Protein AF-0000000079775708 (afdb_homodimer)

InterPro domains:
  IPR001372 Dynein light chain, type 1/2 [PF01221] (5-88)
  IPR001372 Dynein light chain, type 1/2 [PTHR11886] (4-88)
  IPR001372 Dynein light chain, type 1/2 [SM01375] (1-88)
  IPR037177 Dynein light chain superfamily [G3DSA:3.30.740.10] (1-89)
  IPR037177 Dynein light chain superfamily [SSF54648] (2-88)

Radius of gyration: 15.77 Å; Cα contacts (8 Å, |Δi|>4): 366; chains: 2; bounding box: 30×45×28 Å

Foldseek 3Di:
DCQFDKFWDDKPADPVVVVVLSVLLSCLVVPDDDQVSSQVSSQVVCCVVPNDDKGKDKDQDDDDDDDPPFDTWIWMDGNNMTMIMGHPD/DCQFDKFWDDWLDDPVVVVVLSVLLSVLVVPPDDQVSSQVSSQVVCCVVPNDDKGKDKDQDDDDDDDPPFNTWIWMDGNNMTMIMGHPD

Solvent-accessible surface area (backbone atoms only — not comparable to full-atom values): 9146 Å² total; per-residue (Å²): 125,81,62,66,53,72,47,76,76,49,66,70,48,54,68,69,58,44,50,50,50,52,50,40,48,54,50,22,62,75,73,36,91,44,50,49,53,24,14,40,50,39,23,50,52,44,24,69,74,70,47,70,35,28,33,15,35,24,28,72,36,69,26,64,26,68,52,84,79,62,66,42,32,40,32,35,32,41,69,78,29,39,37,39,38,33,43,36,95,130,75,63,65,51,73,45,77,75,48,68,64,49,54,69,70,57,45,51,50,52,52,50,40,49,54,49,22,62,74,73,35,90,44,50,50,53,23,15,40,51,40,23,5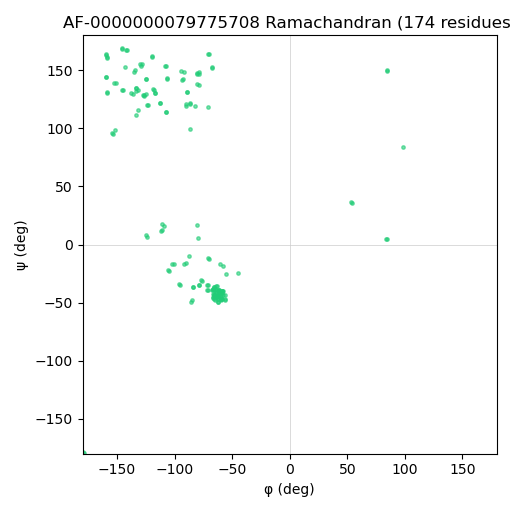0,53,43,24,68,75,70,44,71,36,27,34,16,37,25,27,72,35,69,27,65,27,66,53,83,81,61,71,38,33,40,31,34,33,39,66,77,29,40,38,40,40,33,51,35,96

Organism: Hymenolepis diminuta (NCBI:txid6216)

Nearest PDB structures (foldseek):
  2xqq-assembly2_B  TM=9.452E-01  e=7.950E-10  Homo sapiens
  4d07-assembly1_A-2  TM=9.361E-01  e=2.579E-09  Homo sapiens
  8glv-assembly1_AQ  TM=9.383E-01  e=2.579E-09  Chlamydomonas reinhardtii
  7y8w-assembly4_R  TM=9.481E-01  e=3.817E-09  Caenorhabditis elegans
  3rjs-assembly1_A-2  TM=9.421E-01  e=1.238E-08  Toxoplasma gondii

Structure (mmCIF, N/CA/C/O backbone):
data_AF-0000000079775708-model_v1
#
loop_
_entity.id
_entity.type
_entity.pdbx_description
1 polymer 'Dynein light chain'
#
loop_
_atom_site.group_PDB
_atom_site.id
_atom_site.type_symbol
_atom_site.label_atom_id
_atom_site.label_alt_id
_atom_site.label_comp_id
_atom_site.label_asym_id
_atom_site.label_entity_id
_atom_site.label_seq_id
_atom_site.pdbx_PDB_ins_code
_atom_site.Cartn_x
_atom_site.Cartn_y
_atom_site.Cartn_z
_atom_site.occupancy
_atom_site.B_iso_or_equiv
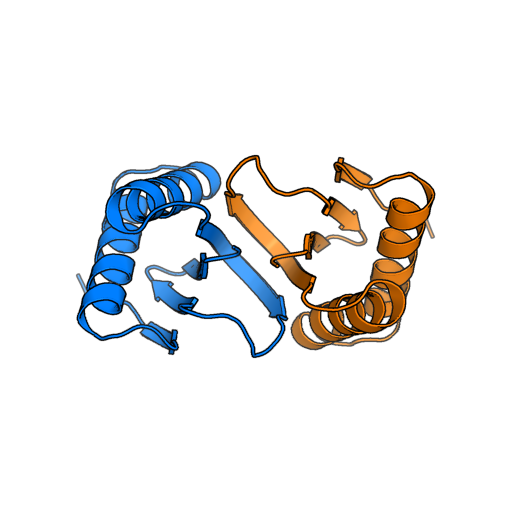_atom_site.auth_seq_id
_atom_site.auth_comp_id
_atom_site.auth_asym_id
_atom_site.auth_atom_id
_atom_site.pdbx_PDB_model_num
ATOM 1 N N . MET A 1 1 ? -15.5 -24.219 -4.984 1 42.34 1 MET A N 1
ATOM 2 C CA . MET A 1 1 ? -15.984 -23.094 -4.207 1 42.34 1 MET A CA 1
ATOM 3 C C . MET A 1 1 ? -15.492 -21.766 -4.801 1 42.34 1 MET A C 1
ATOM 5 O O . MET A 1 1 ? -14.32 -21.422 -4.656 1 42.34 1 MET A O 1
ATOM 9 N N . SER A 1 2 ? -16.109 -21.141 -5.918 1 56.34 2 SER A N 1
ATOM 10 C CA . SER A 1 2 ? -15.914 -20.078 -6.906 1 56.34 2 SER A CA 1
ATOM 11 C C . SER A 1 2 ? -15.406 -18.797 -6.262 1 56.34 2 SER A C 1
ATOM 13 O O . SER A 1 2 ? -14.617 -18.062 -6.859 1 56.34 2 SER A O 1
ATOM 15 N N . ALA A 1 3 ? -15.703 -18.594 -4.875 1 65.06 3 ALA A N 1
ATOM 16 C CA . ALA A 1 3 ? -15.523 -17.391 -4.055 1 65.06 3 ALA A CA 1
ATOM 17 C C . ALA A 1 3 ? -14.047 -17.125 -3.797 1 65.06 3 ALA A C 1
ATOM 19 O O . ALA A 1 3 ? -13.656 -15.977 -3.541 1 65.06 3 ALA A O 1
ATOM 20 N N . MET A 1 4 ? -13.148 -18.094 -4.113 1 83.12 4 MET A N 1
ATOM 21 C CA . MET A 1 4 ? -11.734 -17.953 -3.803 1 83.12 4 MET A CA 1
ATOM 22 C C . MET A 1 4 ? -10.914 -17.781 -5.078 1 83.12 4 MET A C 1
ATOM 24 O O . MET A 1 4 ? -9.68 -17.812 -5.039 1 83.12 4 MET A O 1
ATOM 28 N N . LYS A 1 5 ? -11.57 -17.438 -6.16 1 93.56 5 LYS A N 1
ATOM 29 C CA . LYS A 1 5 ? -10.797 -17.234 -7.383 1 93.56 5 LYS A CA 1
ATOM 30 C C . LYS A 1 5 ? -10.141 -15.852 -7.387 1 93.56 5 LYS A C 1
ATOM 32 O O . LYS A 1 5 ? -10.789 -14.852 -7.098 1 93.56 5 LYS A O 1
ATOM 37 N N . ALA A 1 6 ? -8.945 -15.898 -7.816 1 97.19 6 ALA A N 1
ATOM 38 C CA . ALA A 1 6 ? -8.203 -14.641 -7.879 1 97.19 6 ALA A CA 1
ATOM 39 C C . ALA A 1 6 ? -8.406 -13.953 -9.227 1 97.19 6 ALA A C 1
ATOM 41 O O . ALA A 1 6 ? -8.398 -14.602 -10.273 1 97.19 6 ALA A O 1
ATOM 42 N N . LYS A 1 7 ? -8.719 -12.695 -9.195 1 97.75 7 LYS A N 1
ATOM 43 C CA . LYS A 1 7 ? -8.719 -11.836 -10.383 1 97.75 7 LYS A CA 1
ATOM 44 C C . LYS A 1 7 ? -7.535 -10.867 -10.359 1 97.75 7 LYS A C 1
ATOM 46 O O . LYS A 1 7 ? -7.508 -9.938 -9.547 1 97.75 7 LYS A O 1
ATOM 51 N N . VAL A 1 8 ? -6.648 -11.055 -11.305 1 97.38 8 VAL A N 1
ATOM 52 C CA . VAL A 1 8 ? -5.477 -10.188 -11.367 1 97.38 8 VAL A CA 1
ATOM 53 C C . VAL A 1 8 ? -5.801 -8.938 -12.172 1 97.38 8 VAL A C 1
ATOM 55 O O . VAL A 1 8 ? -6.223 -9.031 -13.328 1 97.38 8 VAL A O 1
ATOM 58 N N . HIS A 1 9 ? -5.664 -7.836 -11.539 1 96.5 9 HIS A N 1
ATOM 59 C CA . HIS A 1 9 ? -5.918 -6.562 -12.211 1 96.5 9 HIS A CA 1
ATOM 60 C C . HIS A 1 9 ? -4.684 -6.086 -12.977 1 96.5 9 HIS A C 1
ATOM 62 O O . HIS A 1 9 ? -4.785 -5.672 -14.133 1 96.5 9 HIS A O 1
ATOM 68 N N . GLN A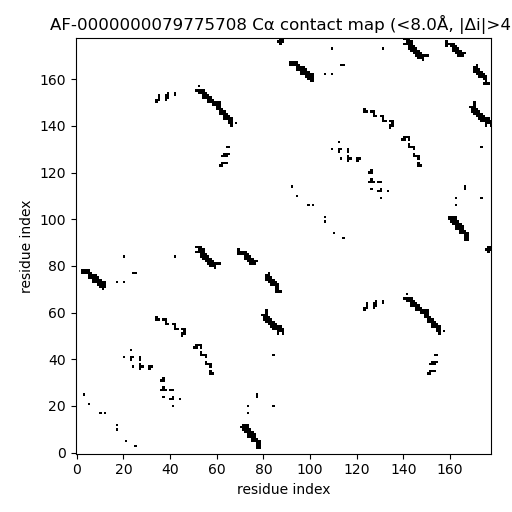 1 10 ? -3.486 -6.094 -12.375 1 94.38 10 GLN A N 1
ATOM 69 C CA . GLN A 1 10 ? -2.221 -5.633 -12.945 1 94.38 10 GLN A CA 1
ATOM 70 C C . GLN A 1 10 ? -1.039 -6.363 -12.312 1 94.38 10 GLN A C 1
ATOM 72 O O . GLN A 1 10 ? -1.031 -6.621 -11.109 1 94.38 10 GLN A O 1
ATOM 77 N N . THR A 1 11 ? -0.029 -6.738 -13.18 1 95.38 11 THR A N 1
ATOM 78 C CA . THR A 1 11 ? 1.161 -7.375 -12.625 1 95.38 11 THR A CA 1
ATOM 79 C C . THR A 1 11 ? 2.336 -7.262 -13.594 1 95.38 11 THR A C 1
ATOM 81 O O . THR A 1 11 ? 2.143 -7.23 -14.812 1 95.38 11 THR A O 1
ATOM 84 N N . ASP A 1 12 ? 3.525 -7.086 -13.023 1 92.88 12 ASP A N 1
ATOM 85 C CA . ASP A 1 12 ? 4.758 -7.211 -13.797 1 92.88 12 ASP A CA 1
ATOM 86 C C . ASP A 1 12 ? 5.543 -8.453 -13.375 1 92.88 12 ASP A C 1
ATOM 88 O O . ASP A 1 12 ? 6.711 -8.602 -13.742 1 92.88 12 ASP A O 1
ATOM 92 N N . MET A 1 13 ? 4.871 -9.312 -12.602 1 94.44 13 MET A N 1
ATOM 93 C CA . MET A 1 13 ? 5.484 -10.555 -12.133 1 94.44 13 MET A CA 1
ATOM 94 C C . MET A 1 13 ? 5.426 -11.625 -13.219 1 94.44 13 MET A C 1
ATOM 96 O O . MET A 1 13 ? 4.469 -11.688 -13.984 1 94.44 13 MET A O 1
ATOM 100 N N . LYS A 1 14 ? 6.48 -12.453 -13.188 1 94.69 14 LYS A N 1
ATOM 101 C CA . LYS A 1 14 ? 6.434 -13.633 -14.047 1 94.69 14 LYS A CA 1
ATOM 102 C C . LYS A 1 14 ? 5.414 -14.648 -13.531 1 94.69 14 LYS A C 1
ATOM 104 O O . LYS A 1 14 ? 4.988 -14.578 -12.375 1 94.69 14 LYS A O 1
ATOM 109 N N . GLU A 1 15 ? 5.074 -15.531 -14.359 1 96.12 15 GLU A N 1
ATOM 110 C CA . GLU A 1 15 ? 3.973 -16.453 -14.109 1 96.12 15 GLU A CA 1
ATOM 111 C C . GLU A 1 15 ? 4.184 -17.219 -12.805 1 96.12 15 GLU A C 1
ATOM 113 O O . GLU A 1 15 ? 3.254 -17.375 -12.016 1 96.12 15 GLU A O 1
ATOM 118 N N . LYS A 1 16 ? 5.309 -17.703 -12.664 1 96.62 16 LYS A N 1
ATOM 119 C CA . LYS A 1 16 ? 5.586 -18.484 -11.469 1 96.62 16 LYS A CA 1
ATOM 120 C C . LYS A 1 16 ? 5.375 -17.641 -10.203 1 96.62 16 LYS A C 1
ATOM 122 O O . LYS A 1 16 ? 4.746 -18.109 -9.25 1 96.62 16 LYS A O 1
ATOM 127 N N . MET A 1 17 ? 5.887 -16.469 -10.156 1 97.38 17 MET A N 1
ATOM 128 C CA . MET A 1 17 ? 5.754 -15.586 -9 1 97.38 17 MET A CA 1
ATOM 129 C C . MET A 1 17 ? 4.301 -15.164 -8.805 1 97.38 17 MET A C 1
ATOM 131 O O . MET A 1 17 ? 3.832 -15.047 -7.672 1 97.38 17 MET A O 1
ATOM 135 N N . GLN A 1 18 ? 3.635 -14.977 -9.898 1 97.56 18 GLN A N 1
ATOM 136 C CA . GLN A 1 18 ? 2.213 -14.656 -9.828 1 97.56 18 GLN A CA 1
ATOM 137 C C . GLN A 1 18 ? 1.429 -15.766 -9.133 1 97.56 18 GLN A C 1
ATOM 139 O O . GLN A 1 18 ? 0.592 -15.484 -8.266 1 97.56 18 GLN A O 1
ATOM 144 N N . GLN A 1 19 ? 1.743 -16.922 -9.516 1 97.75 19 GLN A N 1
ATOM 145 C CA . GLN A 1 19 ? 1.058 -18.062 -8.914 1 97.75 19 GLN A CA 1
ATOM 146 C C . GLN A 1 19 ? 1.382 -18.172 -7.422 1 97.75 19 GLN A C 1
ATOM 148 O O . GLN A 1 19 ? 0.513 -18.516 -6.617 1 97.75 19 GLN A O 1
ATOM 153 N N . GLU A 1 20 ? 2.617 -17.891 -7.137 1 98.12 20 GLU A N 1
ATOM 154 C CA . GLU A 1 20 ? 3.01 -17.875 -5.73 1 98.12 20 GLU A CA 1
ATOM 155 C C . GLU A 1 20 ? 2.217 -16.844 -4.945 1 98.12 20 GLU A C 1
ATOM 157 O O . GLU A 1 20 ? 1.771 -17.109 -3.826 1 98.12 20 GLU A O 1
ATOM 162 N N . ALA A 1 21 ? 2.008 -15.664 -5.5 1 98.31 21 ALA A N 1
ATOM 163 C CA . ALA A 1 21 ? 1.247 -14.602 -4.852 1 98.31 21 ALA A CA 1
ATOM 164 C C . ALA A 1 21 ? -0.2 -15.023 -4.617 1 98.31 21 ALA A C 1
ATOM 166 O O . ALA A 1 21 ? -0.733 -14.859 -3.52 1 98.31 21 ALA A O 1
ATOM 167 N N . VAL A 1 22 ? -0.777 -15.617 -5.602 1 98.31 22 VAL A N 1
ATOM 168 C CA . VAL A 1 22 ? -2.162 -16.062 -5.523 1 98.31 22 VAL A CA 1
ATOM 169 C C . VAL A 1 22 ? -2.301 -17.125 -4.426 1 98.31 22 VAL A C 1
ATOM 171 O O . VAL A 1 22 ? -3.215 -17.047 -3.598 1 98.31 22 VAL A O 1
ATOM 174 N N . ASN A 1 23 ? -1.407 -18 -4.457 1 98.19 23 ASN A N 1
ATOM 175 C CA . ASN A 1 23 ? -1.441 -19.062 -3.451 1 98.19 23 ASN A CA 1
ATOM 176 C C . ASN A 1 23 ? -1.254 -18.5 -2.045 1 98.19 23 ASN A C 1
ATOM 178 O O . ASN A 1 23 ? -1.936 -18.922 -1.107 1 98.19 23 ASN A O 1
ATOM 182 N N . ALA A 1 24 ? -0.301 -17.625 -1.884 1 98.38 24 ALA A N 1
ATOM 183 C CA . ALA A 1 24 ? -0.03 -17.016 -0.581 1 98.38 24 ALA A CA 1
ATOM 184 C C . ALA A 1 24 ? -1.256 -16.281 -0.055 1 98.38 24 ALA A C 1
ATOM 186 O O . ALA A 1 24 ? -1.584 -16.375 1.13 1 98.38 24 ALA A O 1
ATOM 187 N N . VAL A 1 25 ? -1.932 -15.57 -0.926 1 98.38 25 VAL A N 1
ATOM 188 C CA . VAL A 1 25 ? -3.125 -14.82 -0.55 1 98.38 25 VAL A CA 1
ATOM 189 C C . VAL A 1 25 ? -4.242 -15.781 -0.156 1 98.38 25 VAL A C 1
ATOM 191 O O . VAL A 1 25 ? -4.906 -15.586 0.864 1 98.38 25 VAL A O 1
ATOM 194 N N . ALA A 1 26 ? -4.418 -16.812 -0.967 1 98.12 26 ALA A N 1
ATOM 195 C CA . ALA A 1 26 ? -5.449 -17.797 -0.668 1 98.12 26 ALA A CA 1
ATOM 196 C C . ALA A 1 26 ? -5.23 -18.422 0.708 1 98.12 26 ALA A C 1
ATOM 198 O O . ALA A 1 26 ? -6.176 -18.547 1.492 1 98.12 26 ALA A O 1
ATOM 199 N N . GLN A 1 27 ? -4 -18.734 0.979 1 98 27 GLN A N 1
ATOM 200 C CA . GLN A 1 27 ? -3.668 -19.344 2.268 1 98 27 GLN A CA 1
ATOM 201 C C . GLN A 1 27 ? -3.908 -18.344 3.408 1 98 27 GLN A C 1
ATOM 203 O O . GLN A 1 27 ? -4.434 -18.719 4.461 1 98 27 GLN A O 1
ATOM 208 N N 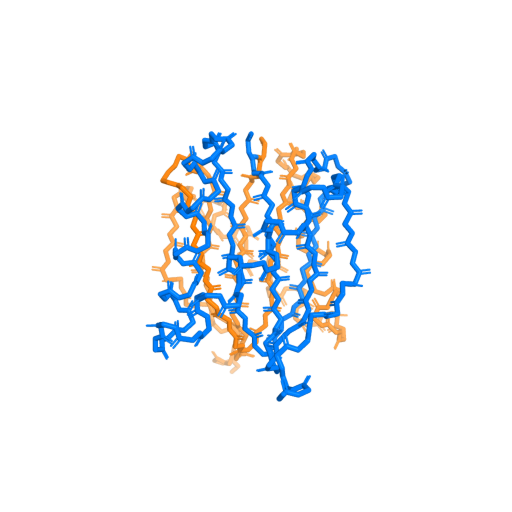. ALA A 1 28 ? -3.52 -17.141 3.223 1 98 28 ALA A N 1
ATOM 209 C CA . ALA A 1 28 ? -3.699 -16.125 4.254 1 98 28 ALA A CA 1
ATOM 210 C C . ALA A 1 28 ? -5.18 -15.914 4.566 1 98 28 ALA A C 1
ATOM 212 O O . ALA A 1 28 ? -5.559 -15.766 5.73 1 98 28 ALA A O 1
ATOM 213 N N . ILE A 1 29 ? -6.027 -15.914 3.557 1 96.75 29 ILE A N 1
ATOM 214 C CA . ILE A 1 29 ? -7.457 -15.664 3.717 1 96.75 29 ILE A CA 1
ATOM 215 C C . ILE A 1 29 ? -8.086 -16.812 4.516 1 96.75 29 ILE A C 1
ATOM 217 O O . ILE A 1 29 ? -8.945 -16.578 5.371 1 96.75 29 ILE A O 1
ATOM 221 N N . VAL A 1 30 ? -7.633 -18 4.258 1 96.19 30 VAL A N 1
ATOM 222 C CA . VAL A 1 30 ? -8.203 -19.188 4.891 1 96.19 30 VAL A CA 1
ATOM 223 C C . VAL A 1 30 ? -7.703 -19.281 6.332 1 96.19 30 VAL A C 1
ATOM 225 O O . VAL A 1 30 ? -8.469 -19.641 7.234 1 96.19 30 VAL A O 1
ATOM 228 N N . ASN A 1 31 ? -6.508 -18.812 6.578 1 97.56 31 ASN A N 1
ATOM 229 C CA . ASN A 1 31 ? -5.848 -19.172 7.836 1 97.56 31 ASN A CA 1
ATOM 230 C C . ASN A 1 31 ? -5.863 -18 8.82 1 97.56 31 ASN A C 1
ATOM 232 O O . ASN A 1 31 ? -5.652 -18.188 10.016 1 97.56 31 ASN A O 1
ATOM 236 N N . GLU A 1 32 ? -5.996 -16.781 8.344 1 97.06 32 GLU A N 1
ATOM 237 C CA . GLU A 1 32 ? -5.875 -15.617 9.211 1 97.06 32 GLU A CA 1
ATOM 238 C C . GLU A 1 32 ? -7.234 -14.961 9.445 1 97.06 32 GLU A C 1
ATOM 240 O O . GLU A 1 32 ? -8.086 -14.953 8.555 1 97.06 32 GLU A O 1
ATOM 245 N N . GLU A 1 33 ? -7.363 -14.312 10.523 1 95.25 33 GLU A N 1
ATOM 246 C CA . GLU A 1 33 ? -8.648 -13.773 10.945 1 95.25 33 GLU A CA 1
ATOM 247 C C . GLU A 1 33 ? -8.797 -12.312 10.539 1 95.25 33 GLU A C 1
ATOM 249 O O . GLU A 1 33 ? -9.906 -11.828 10.328 1 95.25 33 GLU A O 1
ATOM 254 N N . SER A 1 34 ? -7.691 -11.633 10.562 1 95.88 34 SER A N 1
ATOM 255 C CA . SER A 1 34 ? -7.762 -10.195 10.289 1 95.88 34 SER A CA 1
ATOM 256 C C . SER A 1 34 ? -6.93 -9.82 9.07 1 95.88 34 SER A C 1
ATOM 258 O O . SER A 1 34 ? -6.004 -10.547 8.695 1 95.88 34 SER A O 1
ATOM 260 N N . ALA A 1 35 ? -7.234 -8.664 8.547 1 94.94 35 ALA A N 1
ATOM 261 C CA . ALA A 1 35 ? -6.516 -8.164 7.379 1 94.94 35 ALA A CA 1
ATOM 262 C C . ALA A 1 35 ? -5.043 -7.93 7.699 1 94.94 35 ALA A C 1
ATOM 264 O O . ALA A 1 35 ? -4.172 -8.148 6.852 1 94.94 35 ALA A O 1
ATOM 265 N N . VAL A 1 36 ? -4.785 -7.496 8.906 1 95.94 36 VAL A N 1
ATOM 266 C CA . VAL A 1 36 ? -3.402 -7.223 9.281 1 95.94 36 VAL A CA 1
ATOM 267 C C . VAL A 1 36 ? -2.611 -8.523 9.328 1 95.94 36 VAL A C 1
ATOM 269 O O . VAL A 1 36 ? -1.474 -8.586 8.852 1 95.94 36 VAL A O 1
ATOM 272 N N . LEU A 1 37 ? -3.16 -9.586 9.797 1 97.62 37 LEU A N 1
ATOM 273 C CA . LEU A 1 37 ? -2.479 -10.867 9.859 1 97.62 37 LEU A CA 1
ATOM 274 C C . LEU A 1 37 ? -2.326 -11.469 8.461 1 97.62 37 LEU A C 1
ATOM 276 O O . LEU A 1 37 ? -1.291 -12.055 8.141 1 97.62 37 LEU A O 1
ATOM 280 N N . MET A 1 38 ? -3.338 -11.227 7.625 1 98.38 38 MET A N 1
ATOM 281 C CA . MET A 1 38 ? -3.244 -11.68 6.242 1 98.38 38 MET A CA 1
ATOM 282 C C . MET A 1 38 ? -2.082 -11.008 5.523 1 98.38 38 MET A C 1
ATOM 284 O O . MET A 1 38 ? -1.232 -11.68 4.934 1 98.38 38 MET A O 1
ATOM 288 N N . ALA A 1 39 ? -2.043 -9.711 5.652 1 98.44 39 ALA A N 1
ATOM 289 C CA . ALA A 1 39 ? -0.991 -8.945 4.992 1 98.44 39 ALA A CA 1
ATOM 290 C C . ALA A 1 39 ? 0.389 -9.352 5.5 1 98.44 39 ALA A C 1
ATOM 292 O O . ALA A 1 39 ? 1.333 -9.484 4.715 1 98.44 39 ALA A O 1
ATOM 293 N N . THR A 1 40 ? 0.484 -9.594 6.754 1 97.88 40 THR A N 1
ATOM 294 C CA . THR A 1 40 ? 1.748 -9.969 7.379 1 97.88 40 THR A CA 1
ATOM 295 C C . THR A 1 40 ? 2.221 -11.328 6.871 1 97.88 40 THR A C 1
ATOM 297 O O . THR A 1 40 ? 3.396 -11.5 6.543 1 97.88 40 THR A O 1
ATOM 300 N N . ALA A 1 41 ? 1.313 -12.227 6.785 1 98.31 41 ALA A N 1
ATOM 301 C CA . ALA A 1 41 ? 1.656 -13.57 6.336 1 98.31 41 ALA A CA 1
ATOM 302 C C . ALA A 1 41 ? 2.166 -13.555 4.895 1 98.31 41 ALA A C 1
ATOM 304 O O . ALA A 1 41 ? 3.172 -14.195 4.578 1 98.31 41 ALA A O 1
ATOM 305 N N . VAL A 1 42 ? 1.504 -12.812 4.016 1 98.44 42 VAL A N 1
ATOM 306 C CA . VAL A 1 42 ? 1.885 -12.734 2.609 1 98.44 42 VAL A CA 1
ATOM 307 C C . VAL A 1 42 ? 3.256 -12.07 2.482 1 98.44 42 VAL A C 1
ATOM 309 O O . VAL A 1 42 ? 4.137 -12.586 1.79 1 98.44 42 VAL A O 1
ATOM 312 N N . ARG A 1 43 ? 3.441 -10.984 3.152 1 97.38 43 ARG A N 1
ATOM 313 C CA . ARG A 1 43 ? 4.695 -10.234 3.098 1 97.38 43 ARG A CA 1
ATOM 314 C C . ARG A 1 43 ? 5.863 -11.094 3.564 1 97.38 43 ARG A C 1
ATOM 316 O O . ARG A 1 43 ? 6.898 -11.156 2.896 1 97.38 43 ARG A O 1
ATOM 323 N N . LYS A 1 44 ? 5.719 -11.781 4.68 1 97.38 44 LYS A N 1
ATOM 324 C CA . LYS A 1 44 ? 6.785 -12.609 5.234 1 97.38 44 LYS A CA 1
ATOM 325 C C . LYS A 1 44 ? 7.129 -13.766 4.297 1 97.38 44 LYS A C 1
ATOM 327 O O . LYS A 1 44 ? 8.297 -14.102 4.121 1 97.38 44 LYS A O 1
ATOM 332 N N . HIS A 1 45 ? 6.113 -14.352 3.732 1 98.25 45 HIS A N 1
ATOM 333 C CA . HIS A 1 45 ? 6.316 -15.453 2.795 1 98.25 45 HIS A CA 1
ATOM 334 C C . HIS A 1 45 ? 7.168 -15.016 1.609 1 98.25 45 HIS A C 1
ATOM 336 O O . HIS A 1 45 ? 8.109 -15.719 1.224 1 98.25 45 HIS A O 1
ATOM 342 N N . PHE A 1 46 ? 6.941 -13.836 1.117 1 97.5 46 PHE A N 1
ATOM 343 C CA . PHE A 1 46 ? 7.688 -13.352 -0.038 1 97.5 46 PHE A CA 1
ATOM 344 C C . PHE A 1 46 ? 9.07 -12.867 0.374 1 97.5 46 PHE A C 1
ATOM 346 O O . PHE A 1 46 ? 10.039 -13.031 -0.375 1 97.5 46 PHE A O 1
ATOM 353 N N . ASP A 1 47 ? 9.141 -12.305 1.522 1 95.88 47 ASP A N 1
ATOM 354 C CA . ASP A 1 47 ? 10.461 -11.969 2.037 1 95.88 47 ASP A CA 1
ATOM 355 C C . ASP A 1 47 ? 11.352 -13.211 2.143 1 95.88 47 ASP A C 1
ATOM 357 O O . ASP A 1 47 ? 12.547 -13.148 1.843 1 95.88 47 ASP A O 1
ATOM 361 N N . GLU A 1 48 ? 10.742 -14.227 2.561 1 97.38 48 GLU A N 1
ATOM 362 C CA . GLU A 1 48 ? 11.484 -15.469 2.744 1 97.38 48 GLU A CA 1
ATOM 363 C C . GLU A 1 48 ? 11.859 -16.094 1.4 1 97.38 48 GLU A C 1
ATOM 365 O O . GLU A 1 48 ? 12.984 -16.562 1.221 1 97.38 48 GLU A O 1
ATOM 370 N N . LEU A 1 49 ? 10.984 -16.031 0.46 1 97.12 49 LEU A N 1
ATOM 371 C CA . LEU A 1 49 ? 11.18 -16.734 -0.806 1 97.12 49 LEU A CA 1
ATOM 372 C C . LEU A 1 49 ? 12.039 -15.906 -1.759 1 97.12 49 LEU A C 1
ATOM 374 O O . LEU A 1 49 ? 12.836 -16.453 -2.518 1 97.12 49 LEU A O 1
ATOM 378 N N . TYR A 1 50 ? 11.844 -14.586 -1.712 1 95.06 50 TYR A N 1
ATOM 379 C CA . TYR A 1 50 ? 12.453 -13.781 -2.764 1 95.06 50 TYR A CA 1
ATOM 380 C C . TYR A 1 50 ? 13.344 -12.695 -2.17 1 95.06 50 TYR A C 1
ATOM 382 O O . TYR A 1 50 ? 13.844 -11.828 -2.895 1 95.06 50 TYR A O 1
ATOM 390 N N . GLY A 1 51 ? 13.578 -12.68 -0.85 1 93.38 51 GLY A N 1
ATOM 391 C CA . GLY A 1 51 ? 14.414 -11.688 -0.194 1 93.38 51 GLY A CA 1
ATOM 392 C C . GLY A 1 51 ? 13.672 -10.414 0.151 1 93.38 51 GLY A C 1
ATOM 393 O O . GLY A 1 51 ? 12.727 -10.031 -0.546 1 93.38 51 GLY A O 1
ATOM 394 N N . PRO A 1 52 ? 14.062 -9.766 1.18 1 90.31 52 PRO A N 1
ATOM 395 C CA . PRO A 1 52 ? 13.438 -8.484 1.542 1 90.31 52 PRO A CA 1
ATOM 396 C C . PRO A 1 52 ? 13.742 -7.379 0.537 1 90.31 52 PRO A C 1
ATOM 398 O O . PRO A 1 52 ? 14.688 -7.492 -0.247 1 90.31 52 PRO A O 1
ATOM 401 N N . SER A 1 53 ? 12.727 -6.418 0.51 1 89.44 53 SER A N 1
ATOM 402 C CA . SER A 1 53 ? 11.648 -6.078 1.429 1 89.44 53 SER A CA 1
ATOM 403 C C . SER A 1 53 ? 10.32 -5.941 0.693 1 89.44 53 SER A C 1
ATOM 405 O O . SER A 1 53 ? 10.172 -5.078 -0.173 1 89.44 53 SER A O 1
ATOM 407 N N . TRP A 1 54 ? 9.375 -6.734 0.927 1 93.94 54 TRP A N 1
ATOM 408 C CA . TRP A 1 54 ? 8.055 -6.715 0.291 1 93.94 54 TRP A CA 1
ATOM 409 C C . TRP A 1 54 ? 7.059 -5.926 1.129 1 93.94 54 TRP A C 1
ATOM 411 O O . TRP A 1 54 ? 7.215 -5.812 2.348 1 93.94 54 TRP A O 1
ATOM 421 N N . THR A 1 55 ? 6.105 -5.305 0.481 1 94 55 THR A N 1
ATOM 422 C CA . THR A 1 55 ? 4.969 -4.633 1.102 1 94 55 THR A CA 1
ATOM 423 C C . THR A 1 55 ? 3.656 -5.27 0.659 1 94 55 THR A C 1
ATOM 425 O O . THR A 1 55 ? 3.48 -5.586 -0.519 1 94 55 THR A O 1
ATOM 428 N N . CYS A 1 56 ? 2.785 -5.527 1.554 1 97.12 56 CYS A N 1
ATOM 429 C CA . CYS A 1 56 ? 1.47 -6.07 1.228 1 97.12 56 CYS A CA 1
ATOM 430 C C . CYS A 1 56 ? 0.363 -5.215 1.832 1 97.12 56 CYS A C 1
ATOM 432 O O . CYS A 1 56 ? 0.399 -4.895 3.021 1 97.12 56 CYS A O 1
ATOM 434 N N . ILE A 1 57 ? -0.574 -4.844 1.008 1 97.75 57 ILE A N 1
ATOM 435 C CA . ILE A 1 57 ? -1.777 -4.129 1.418 1 97.75 57 ILE A CA 1
ATOM 436 C C . ILE A 1 57 ? -3.01 -4.98 1.127 1 97.75 57 ILE A C 1
ATOM 438 O O . ILE A 1 57 ? -3.156 -5.516 0.024 1 97.75 57 ILE A O 1
ATOM 442 N N . ILE A 1 58 ? -3.889 -5.148 2.092 1 98.44 58 ILE A N 1
ATOM 443 C CA . ILE A 1 58 ? -5.121 -5.914 1.918 1 98.44 58 ILE A CA 1
ATOM 444 C C . ILE A 1 58 ? -6.297 -5.133 2.5 1 98.44 58 ILE A C 1
ATOM 446 O O . ILE A 1 58 ? -6.211 -4.605 3.611 1 98.44 58 ILE A O 1
ATOM 450 N N . GLY A 1 59 ? -7.359 -5.078 1.768 1 97.62 59 GLY A N 1
ATOM 451 C CA . GLY A 1 59 ? -8.562 -4.414 2.246 1 97.62 59 GLY A CA 1
ATOM 452 C C . GLY A 1 59 ? -9.711 -4.477 1.26 1 97.62 59 GLY A C 1
ATOM 453 O O . GLY A 1 59 ? -9.594 -5.098 0.202 1 97.62 59 GLY A O 1
ATOM 454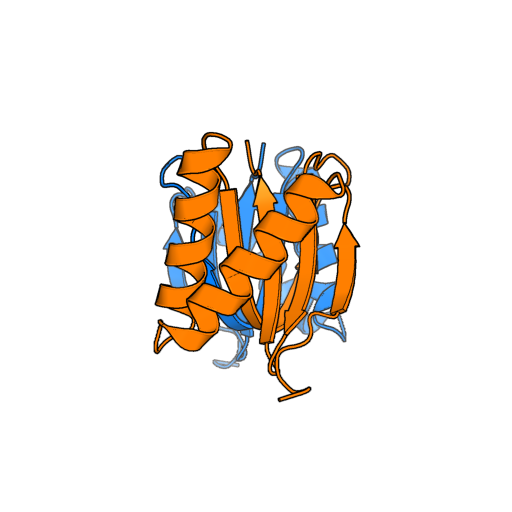 N N . ARG A 1 60 ? -10.852 -3.883 1.618 1 96.94 60 ARG A N 1
ATOM 455 C CA . ARG A 1 60 ? -12.055 -3.945 0.796 1 96.94 60 ARG A CA 1
ATOM 456 C C . ARG A 1 60 ? -12.234 -2.66 -0.004 1 96.94 60 ARG A C 1
ATOM 458 O O . ARG A 1 60 ? -13 -2.627 -0.968 1 96.94 60 ARG A O 1
ATOM 465 N N . ASP A 1 61 ? -11.5 -1.666 0.461 1 97.44 61 ASP A N 1
ATOM 466 C CA . ASP A 1 61 ? -11.727 -0.371 -0.171 1 97.44 61 ASP A CA 1
ATOM 467 C C . ASP A 1 61 ? -10.492 0.518 -0.066 1 97.44 61 ASP A C 1
ATOM 469 O O . ASP A 1 61 ? -10.312 1.231 0.924 1 97.44 61 ASP A O 1
ATOM 473 N N . PHE A 1 62 ? -9.727 0.469 -1.134 1 98 62 PHE A N 1
ATOM 474 C CA . PHE A 1 62 ? -8.594 1.38 -1.216 1 98 62 PHE A CA 1
ATOM 475 C C . PHE A 1 62 ? -8.141 1.552 -2.66 1 98 62 PHE A C 1
ATOM 477 O O . PHE A 1 62 ? -8.5 0.753 -3.529 1 98 62 PHE A O 1
ATOM 484 N N . SER A 1 63 ? -7.367 2.615 -2.83 1 97.56 63 SER A N 1
ATOM 485 C CA . SER A 1 63 ? -6.656 2.877 -4.078 1 97.56 63 SER A CA 1
ATOM 486 C C . SER A 1 63 ? -5.176 3.139 -3.826 1 97.56 63 SER A C 1
ATOM 488 O O . SER A 1 63 ? -4.781 3.473 -2.707 1 97.56 63 SER A O 1
ATOM 490 N N . SER A 1 64 ? -4.438 2.879 -4.871 1 95.38 64 SER A N 1
ATOM 491 C CA . SER A 1 64 ? -2.992 3.031 -4.727 1 95.38 64 SER A CA 1
ATOM 492 C C . SER A 1 64 ? -2.389 3.766 -5.918 1 95.38 64 SER A C 1
ATOM 494 O O . SER A 1 64 ? -2.957 3.752 -7.012 1 95.38 64 SER A O 1
ATOM 496 N N . SER A 1 65 ? -1.345 4.496 -5.641 1 94.25 65 SER A N 1
ATOM 497 C CA . SER A 1 65 ? -0.54 5.113 -6.688 1 94.25 65 SER A CA 1
ATOM 498 C C . SER A 1 65 ? 0.951 4.953 -6.406 1 94.25 65 SER A C 1
ATOM 500 O O . SER A 1 65 ? 1.397 5.141 -5.273 1 94.25 65 SER A O 1
ATOM 502 N N . PHE A 1 66 ? 1.669 4.461 -7.43 1 88.75 66 PHE A N 1
ATOM 503 C CA . PHE A 1 66 ? 3.113 4.293 -7.312 1 88.75 66 PHE A CA 1
ATOM 504 C C . PHE A 1 66 ? 3.807 4.645 -8.625 1 88.75 66 PHE A C 1
ATOM 506 O O . PHE A 1 66 ? 3.156 4.75 -9.664 1 88.75 66 PHE A O 1
ATOM 513 N N . ALA A 1 67 ? 5.172 4.77 -8.453 1 79.81 67 ALA A N 1
ATOM 514 C CA . ALA A 1 67 ? 5.949 5.117 -9.641 1 79.81 67 ALA A CA 1
ATOM 515 C C . ALA A 1 67 ? 6.176 3.896 -10.531 1 79.81 67 ALA A C 1
ATOM 517 O O . ALA A 1 67 ? 6.188 2.762 -10.039 1 79.81 67 ALA A O 1
ATOM 518 N N . TYR A 1 68 ? 6.27 3.971 -11.75 1 68.69 68 TYR A N 1
ATOM 519 C CA . TYR A 1 68 ? 6.359 2.951 -12.781 1 68.69 68 TYR A CA 1
ATOM 520 C C . TYR A 1 68 ? 7.59 2.074 -12.586 1 68.69 68 TYR A C 1
ATOM 522 O O . TYR A 1 68 ? 7.613 0.92 -13.023 1 68.69 68 TYR A O 1
ATOM 530 N N . GLU A 1 69 ? 8.531 2.492 -11.812 1 65.94 69 GLU A N 1
ATOM 531 C CA . GLU A 1 69 ? 9.75 1.689 -11.797 1 65.94 69 GLU A CA 1
ATOM 532 C C . GLU A 1 69 ? 9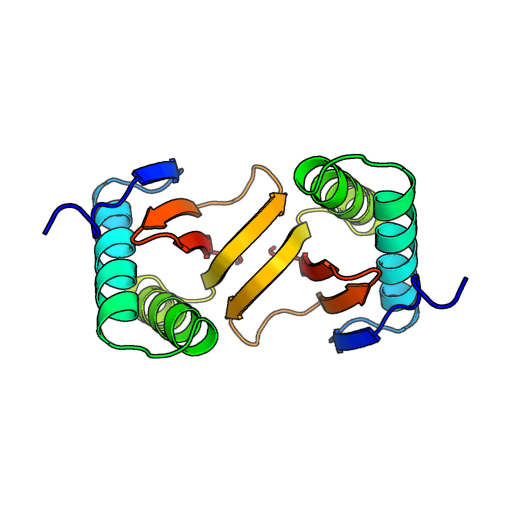.594 0.457 -10.914 1 65.94 69 GLU A C 1
ATOM 534 O O . GLU A 1 69 ? 10.547 -0.302 -10.719 1 65.94 69 GLU A O 1
ATOM 539 N N . LYS A 1 70 ? 8.492 0.273 -10.461 1 62.66 70 LYS A N 1
ATOM 540 C CA . LYS A 1 70 ? 8.438 -0.826 -9.508 1 62.66 70 LYS A CA 1
ATOM 541 C C . LYS A 1 70 ? 8.609 -2.174 -10.203 1 62.66 70 LYS A C 1
ATOM 543 O O . LYS A 1 70 ? 7.957 -2.441 -11.211 1 62.66 70 LYS A O 1
ATOM 548 N N . LYS A 1 71 ? 9.703 -2.846 -9.773 1 68.62 71 LYS A N 1
ATOM 549 C CA . LYS A 1 71 ? 10.094 -4.172 -10.242 1 68.62 71 LYS A CA 1
ATOM 550 C C . LYS A 1 71 ? 9.398 -5.266 -9.438 1 68.62 71 LYS A C 1
ATOM 552 O O . LYS A 1 71 ? 9.508 -5.305 -8.203 1 68.62 71 LYS A O 1
ATOM 557 N N . LYS A 1 72 ? 8.359 -5.871 -9.867 1 89.19 72 LYS A N 1
ATOM 558 C CA . LYS A 1 72 ? 7.645 -7.055 -9.398 1 89.19 72 LYS A CA 1
ATOM 559 C C . LYS A 1 72 ? 6.426 -6.668 -8.562 1 89.19 72 LYS A C 1
ATOM 561 O O . LYS A 1 72 ? 6.52 -6.543 -7.34 1 89.19 72 LYS A O 1
ATOM 566 N N . HIS A 1 73 ? 5.387 -6.387 -9 1 94.69 73 HIS A N 1
ATOM 567 C CA . HIS A 1 73 ? 4.148 -6.031 -8.32 1 94.69 73 HIS A CA 1
ATOM 568 C C . HIS A 1 73 ? 2.975 -6.852 -8.836 1 94.69 73 HIS A C 1
ATOM 570 O O . HIS A 1 73 ? 2.98 -7.285 -9.992 1 94.69 73 HIS A O 1
ATOM 576 N N . ILE A 1 74 ? 1.997 -7.02 -7.992 1 97.19 74 ILE A N 1
ATOM 577 C CA . ILE A 1 74 ? 0.74 -7.621 -8.422 1 97.19 74 ILE A CA 1
ATOM 578 C C . ILE A 1 74 ? -0.423 -6.984 -7.668 1 97.19 74 ILE A C 1
ATOM 580 O O . ILE A 1 74 ? -0.336 -6.758 -6.461 1 97.19 74 ILE A O 1
ATOM 584 N N . SER A 1 75 ? -1.469 -6.613 -8.383 1 97.25 75 SER A N 1
ATOM 585 C CA . SER A 1 75 ? -2.764 -6.188 -7.859 1 97.25 75 SER A CA 1
ATOM 586 C C . SER A 1 75 ? -3.857 -7.188 -8.211 1 97.25 75 SER A C 1
ATOM 588 O O . SER A 1 75 ? -4.086 -7.477 -9.391 1 97.25 75 SER A O 1
ATOM 590 N N . LEU A 1 76 ? -4.488 -7.699 -7.215 1 98.31 76 LEU A N 1
ATOM 591 C CA . LEU A 1 76 ? -5.508 -8.711 -7.477 1 98.31 76 LEU A CA 1
ATOM 592 C C . LEU A 1 76 ? -6.652 -8.602 -6.477 1 98.31 76 LEU A C 1
ATOM 594 O O . LEU A 1 76 ? -6.578 -7.816 -5.523 1 98.31 76 LEU A O 1
ATOM 598 N N . GLU A 1 77 ? -7.719 -9.312 -6.766 1 98.06 77 GLU A N 1
ATOM 599 C CA . GLU A 1 77 ? -8.875 -9.445 -5.883 1 98.06 77 GLU A CA 1
ATOM 600 C C . GLU A 1 77 ? -9.188 -10.914 -5.605 1 98.06 77 GLU A C 1
ATOM 602 O O . GLU A 1 77 ? -9.094 -11.75 -6.5 1 98.06 77 GLU A O 1
ATOM 607 N N . MET A 1 78 ? -9.586 -11.172 -4.406 1 97.75 78 MET A N 1
ATOM 608 C CA . MET A 1 78 ? -9.953 -12.531 -4.012 1 97.75 78 MET A CA 1
ATOM 609 C C . MET A 1 78 ? -10.852 -12.516 -2.779 1 97.75 78 MET A C 1
ATOM 611 O O . MET A 1 78 ? -10.547 -11.844 -1.792 1 97.75 78 MET A O 1
ATOM 615 N N . ALA A 1 79 ? -11.977 -13.25 -2.842 1 96.5 79 ALA A N 1
ATOM 616 C CA . ALA A 1 79 ? -12.891 -13.398 -1.716 1 96.5 79 ALA A CA 1
ATOM 617 C C . ALA A 1 79 ? -13.32 -12.039 -1.175 1 96.5 79 ALA A C 1
ATOM 619 O O . ALA A 1 79 ? -13.352 -11.828 0.04 1 96.5 79 ALA A O 1
ATOM 620 N N . GLY A 1 80 ? -13.484 -11.047 -2.043 1 95.44 80 GLY A N 1
ATOM 621 C CA . GLY A 1 80 ? -14 -9.734 -1.686 1 95.44 80 GLY A CA 1
ATOM 622 C C . GLY A 1 80 ? -12.93 -8.789 -1.161 1 95.44 80 GLY A C 1
ATOM 623 O O . GLY A 1 80 ? -13.234 -7.664 -0.765 1 95.44 80 GLY A O 1
ATOM 624 N N . GLN A 1 81 ? -11.688 -9.281 -1.204 1 96.94 81 GLN A N 1
ATOM 625 C CA . GLN A 1 81 ? -10.578 -8.438 -0.777 1 96.94 81 GLN A CA 1
ATOM 626 C C . GLN A 1 81 ? -9.766 -7.957 -1.974 1 96.94 81 GLN A C 1
ATOM 628 O O . GLN A 1 81 ? -9.57 -8.695 -2.939 1 96.94 81 GLN A O 1
ATOM 633 N N . GLN A 1 82 ? -9.32 -6.695 -1.837 1 97.88 82 GLN A N 1
ATOM 634 C CA . GLN A 1 82 ? -8.273 -6.211 -2.73 1 97.88 82 GLN A CA 1
ATOM 635 C C . GLN A 1 82 ? -6.891 -6.418 -2.117 1 97.88 82 GLN A C 1
ATOM 637 O O . GLN A 1 82 ? -6.699 -6.211 -0.917 1 97.88 82 GLN A O 1
ATOM 642 N N . ILE A 1 83 ? -5.918 -6.781 -3.01 1 98.31 83 ILE A N 1
ATOM 643 C CA . ILE A 1 83 ? -4.562 -7.055 -2.543 1 98.31 83 ILE A CA 1
ATOM 644 C C . ILE A 1 83 ? -3.555 -6.336 -3.439 1 98.31 83 ILE A C 1
ATOM 646 O O . ILE A 1 83 ? -3.66 -6.391 -4.668 1 98.31 83 ILE A O 1
ATOM 650 N N . LEU A 1 84 ? -2.658 -5.68 -2.812 1 97.38 84 LEU A N 1
ATOM 651 C CA . LEU A 1 84 ? -1.487 -5.133 -3.488 1 97.38 84 LEU A CA 1
ATOM 652 C C . LEU A 1 84 ? -0.201 -5.648 -2.852 1 97.38 84 LEU A C 1
ATOM 654 O O . LEU A 1 84 ? 0.013 -5.48 -1.648 1 97.38 84 LEU A O 1
ATOM 658 N N . LEU A 1 85 ? 0.573 -6.305 -3.662 1 97.25 85 LEU A N 1
ATOM 659 C CA . LEU A 1 85 ? 1.849 -6.867 -3.232 1 97.25 85 LEU A CA 1
ATOM 660 C C . LEU A 1 85 ? 2.979 -6.418 -4.152 1 97.25 85 LEU A C 1
ATOM 662 O O . LEU A 1 85 ? 2.859 -6.508 -5.375 1 97.25 85 LEU A O 1
ATOM 666 N N . PHE A 1 86 ? 4.078 -5.871 -3.492 1 94.69 86 PHE A N 1
ATOM 667 C CA . PHE A 1 86 ? 5.203 -5.465 -4.328 1 94.69 86 PHE A CA 1
ATOM 668 C C . PHE A 1 86 ? 6.484 -5.379 -3.506 1 94.69 86 PHE A C 1
ATOM 670 O O . PHE A 1 86 ? 6.434 -5.324 -2.275 1 94.69 86 PHE A O 1
ATOM 677 N N . LYS A 1 87 ? 7.555 -5.414 -4.273 1 91.56 87 LYS A N 1
ATOM 678 C CA . LYS A 1 87 ? 8.859 -5.273 -3.631 1 91.56 87 LYS A CA 1
ATOM 679 C C . LYS A 1 87 ? 9.273 -3.807 -3.553 1 91.56 87 LYS A C 1
ATOM 681 O O . LYS A 1 87 ? 9.289 -3.104 -4.566 1 91.56 87 LYS A O 1
ATOM 686 N N . SER A 1 88 ? 9.516 -3.133 -2.43 1 82 88 SER A N 1
ATOM 687 C CA . SER A 1 88 ? 9.812 -1.719 -2.211 1 82 88 SER A CA 1
ATOM 688 C C . SER A 1 88 ? 11.312 -1.45 -2.268 1 82 88 SER A C 1
ATOM 690 O O . SER A 1 88 ? 11.742 -0.294 -2.266 1 82 88 SER A O 1
ATOM 692 N N . ALA A 1 89 ? 12.203 -2.334 -2.184 1 71.5 89 ALA A N 1
ATOM 693 C CA . ALA A 1 89 ? 13.648 -2.186 -2.342 1 71.5 89 ALA A CA 1
ATOM 694 C C . ALA A 1 89 ? 14.234 -3.352 -3.135 1 71.5 89 ALA A C 1
ATOM 696 O O . ALA A 1 89 ? 13.672 -4.449 -3.143 1 71.5 89 ALA A O 1
ATOM 697 N N . MET B 1 1 ? -15.07 22.828 11.586 1 43.62 1 MET B N 1
ATOM 698 C CA . MET B 1 1 ? -14.438 22.25 10.398 1 43.62 1 MET B CA 1
ATOM 699 C C . MET B 1 1 ? -13.43 21.172 10.789 1 43.62 1 MET B C 1
ATOM 701 O O . MET B 1 1 ? -12.359 21.062 10.195 1 43.62 1 MET B O 1
ATOM 705 N N . SER B 1 2 ? -13.547 20.453 12.008 1 55.78 2 SER B N 1
ATOM 706 C CA . SER B 1 2 ? -12.898 19.453 12.859 1 55.78 2 SER B CA 1
ATOM 707 C C . SER B 1 2 ? -12.625 18.172 12.086 1 55.78 2 SER B C 1
ATOM 709 O O . SER B 1 2 ? -11.617 17.5 12.32 1 55.78 2 SER B O 1
ATOM 711 N N . ALA B 1 3 ? -13.461 17.906 10.969 1 66 3 ALA B N 1
ATOM 712 C CA . ALA B 1 3 ? -13.562 16.688 10.18 1 66 3 ALA B CA 1
ATOM 713 C C . ALA B 1 3 ? -12.305 16.469 9.344 1 66 3 ALA B C 1
ATOM 715 O O . ALA B 1 3 ? -11.977 15.336 8.992 1 66 3 ALA B O 1
ATOM 716 N N . MET B 1 4 ? -11.406 17.531 9.242 1 83.81 4 MET B N 1
ATOM 717 C CA . MET B 1 4 ? -10.234 17.469 8.383 1 83.81 4 MET B CA 1
ATOM 718 C C . MET B 1 4 ? -8.953 17.359 9.219 1 83.81 4 MET B C 1
ATOM 720 O O . MET B 1 4 ? -7.852 17.453 8.68 1 83.81 4 MET B O 1
ATOM 724 N N . LYS B 1 5 ? -9.109 17.016 10.477 1 93.56 5 LYS B N 1
ATOM 725 C CA . LYS B 1 5 ? -7.898 16.859 11.281 1 93.56 5 LYS B CA 1
ATOM 726 C C . LYS B 1 5 ? -7.215 15.523 11.008 1 93.56 5 LYS B C 1
ATOM 728 O O . LYS B 1 5 ? -7.863 14.477 11 1 93.56 5 LYS B O 1
ATOM 733 N N . ALA B 1 6 ? -5.941 15.664 10.914 1 97.19 6 ALA B N 1
ATOM 734 C CA . ALA B 1 6 ? -5.168 14.453 10.664 1 97.19 6 ALA B CA 1
ATOM 735 C C . ALA B 1 6 ? -4.773 13.773 11.977 1 97.19 6 ALA B C 1
ATOM 737 O O . ALA B 1 6 ? -4.379 14.445 12.93 1 97.19 6 ALA B O 1
ATOM 738 N N . LYS B 1 7 ? -4.988 12.508 12.07 1 97.81 7 LYS B N 1
ATOM 739 C CA . LYS B 1 7 ? -4.457 11.68 13.148 1 97.81 7 LYS B CA 1
ATOM 740 C C . LYS B 1 7 ? -3.334 10.773 12.648 1 97.81 7 LYS B C 1
ATOM 742 O O . LYS B 1 7 ? -3.578 9.836 11.891 1 97.81 7 LYS B O 1
ATOM 747 N N . VAL B 1 8 ? -2.154 11.031 13.148 1 97.38 8 VAL B N 1
ATOM 748 C CA . VAL B 1 8 ? -1.008 10.234 12.727 1 97.38 8 VAL B CA 1
ATOM 749 C C . VAL B 1 8 ? -0.905 8.984 13.594 1 97.38 8 VAL B C 1
ATOM 751 O O . VAL B 1 8 ? -0.835 9.07 14.82 1 97.38 8 VAL B O 1
ATOM 754 N N . HIS B 1 9 ? -0.944 7.879 12.953 1 96.44 9 HIS B N 1
ATOM 755 C CA . HIS B 1 9 ? -0.832 6.605 13.656 1 96.44 9 HIS B CA 1
ATOM 756 C C . HIS B 1 9 ? 0.629 6.211 13.852 1 96.44 9 HIS B C 1
ATOM 758 O O . HIS B 1 9 ? 1.032 5.828 14.953 1 96.44 9 HIS B O 1
ATOM 764 N N . GLN B 1 10 ? 1.464 6.254 12.812 1 94.19 10 GLN B N 1
ATOM 765 C CA . GLN B 1 10 ? 2.873 5.875 12.82 1 94.19 10 GLN B CA 1
ATOM 766 C C . GLN B 1 10 ? 3.658 6.664 11.781 1 94.19 10 GLN B C 1
ATOM 768 O O . GLN B 1 10 ? 3.166 6.906 10.672 1 94.19 10 GLN B O 1
ATOM 773 N N . THR B 1 11 ? 4.902 7.102 12.172 1 95.25 11 THR B N 1
ATOM 774 C CA . THR B 1 11 ? 5.734 7.801 11.195 1 95.25 11 THR B CA 1
ATOM 775 C C . THR B 1 11 ? 7.199 7.762 11.609 1 95.25 11 THR B C 1
ATOM 777 O O . THR B 1 11 ? 7.516 7.727 12.797 1 95.25 11 THR B O 1
ATOM 780 N N . ASP B 1 12 ? 8.062 7.648 10.586 1 92.62 12 ASP B N 1
ATOM 781 C CA . ASP B 1 12 ? 9.492 7.844 10.805 1 92.62 12 ASP B CA 1
ATOM 782 C C . ASP B 1 12 ? 9.977 9.117 10.117 1 92.62 12 ASP B C 1
ATOM 784 O O . ASP B 1 12 ? 11.18 9.344 9.984 1 92.62 12 ASP B O 1
ATOM 788 N N . MET B 1 13 ? 9 9.922 9.672 1 94.44 13 MET B N 1
ATOM 789 C CA . MET B 1 13 ? 9.312 11.188 9.008 1 94.44 13 MET B CA 1
ATOM 790 C C . MET B 1 13 ? 9.633 12.273 10.023 1 94.44 13 MET B C 1
ATOM 792 O O . MET B 1 13 ? 9.07 12.289 11.125 1 94.44 13 MET B O 1
ATOM 796 N N . LYS B 1 14 ? 10.539 13.148 9.586 1 94.69 14 LYS B N 1
ATOM 797 C CA . LYS B 1 14 ? 10.773 14.344 10.406 1 94.69 14 LYS B CA 1
ATOM 798 C C . LYS B 1 14 ? 9.578 15.281 10.359 1 94.69 14 LYS B C 1
ATOM 800 O O . LYS B 1 14 ? 8.734 15.188 9.477 1 94.69 14 LYS B O 1
ATOM 805 N N . GLU B 1 15 ? 9.547 16.156 11.266 1 96.06 15 GLU B N 1
ATOM 806 C CA . GLU B 1 15 ? 8.383 17 11.492 1 96.06 15 GLU B CA 1
ATOM 807 C C . GLU B 1 15 ? 8.008 17.766 10.227 1 96.06 15 GLU B C 1
ATOM 809 O O . GLU B 1 15 ? 6.828 17.859 9.883 1 96.06 15 GLU B O 1
ATOM 814 N N . LYS B 1 16 ? 8.961 18.312 9.641 1 96.62 16 LYS B N 1
ATOM 815 C CA . LYS B 1 16 ? 8.68 19.094 8.438 1 96.62 16 LYS B CA 1
ATOM 816 C C . LYS B 1 16 ? 8.031 18.234 7.363 1 96.62 16 LYS B C 1
ATOM 818 O O . LYS B 1 16 ? 7.047 18.656 6.742 1 96.62 16 LYS B O 1
ATOM 823 N N . MET B 1 17 ? 8.539 17.094 7.102 1 97.44 17 MET B N 1
ATOM 824 C CA . MET B 1 17 ? 8 16.188 6.09 1 97.44 17 MET B CA 1
ATOM 825 C C . MET B 1 17 ? 6.621 15.688 6.492 1 97.44 17 MET B C 1
ATOM 827 O O . MET B 1 17 ? 5.742 15.523 5.645 1 97.44 17 MET B O 1
ATOM 831 N N . GLN B 1 18 ? 6.457 15.477 7.754 1 97.56 18 GLN B N 1
ATOM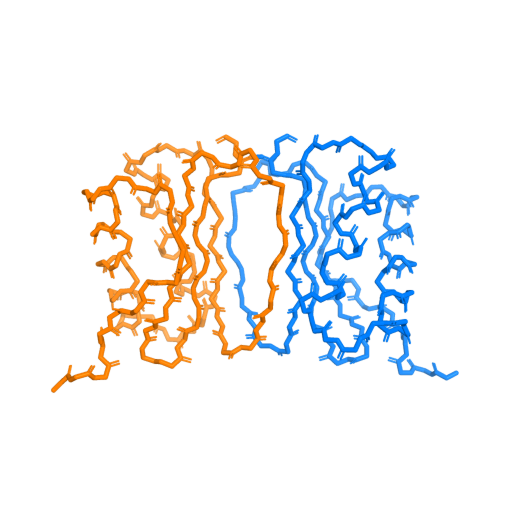 832 C CA . GLN B 1 18 ? 5.148 15.07 8.258 1 97.56 18 GLN B CA 1
ATOM 833 C C . GLN B 1 18 ? 4.09 16.125 7.941 1 97.56 18 GLN B C 1
ATOM 835 O O . GLN B 1 18 ? 2.996 15.789 7.48 1 97.56 18 GLN B O 1
ATOM 840 N N . GLN B 1 19 ? 4.449 17.312 8.195 1 97.81 19 GLN B N 1
ATOM 841 C CA . GLN B 1 19 ? 3.516 18.391 7.926 1 97.81 19 GLN B CA 1
ATOM 842 C C . GLN B 1 19 ? 3.209 18.5 6.434 1 97.81 19 GLN B C 1
ATOM 844 O O . GLN B 1 19 ? 2.072 18.781 6.047 1 97.81 19 GLN B O 1
ATOM 849 N N . GLU B 1 20 ? 4.242 18.297 5.664 1 98.19 20 GLU B N 1
ATOM 850 C CA . GLU B 1 20 ? 4.039 18.281 4.219 1 98.19 20 GLU B CA 1
ATOM 851 C C . GLU B 1 20 ? 3.059 17.188 3.807 1 98.19 20 GLU B C 1
ATOM 853 O O . GLU B 1 20 ? 2.186 17.422 2.967 1 98.19 20 GLU B O 1
ATOM 858 N N . ALA B 1 21 ? 3.168 16.016 4.387 1 98.38 21 ALA B N 1
ATOM 859 C CA . ALA B 1 21 ? 2.273 14.898 4.09 1 98.38 21 ALA B CA 1
ATOM 860 C C . ALA B 1 21 ? 0.832 15.234 4.465 1 98.38 21 ALA B C 1
ATOM 862 O O . ALA B 1 21 ? -0.088 15.023 3.672 1 98.38 21 ALA B O 1
ATOM 863 N N . VAL B 1 22 ? 0.666 15.812 5.609 1 98.38 22 VAL B N 1
ATOM 864 C CA . VAL B 1 22 ? -0.658 16.188 6.098 1 98.38 22 VAL B CA 1
ATOM 865 C C . VAL B 1 22 ? -1.287 17.203 5.16 1 98.38 22 VAL B C 1
ATOM 867 O O . VAL B 1 22 ? -2.449 17.078 4.77 1 98.38 22 VAL B O 1
ATOM 870 N N . ASN B 1 23 ? -0.515 18.156 4.828 1 98.19 23 ASN B N 1
ATOM 871 C CA . ASN B 1 23 ? -1.012 19.188 3.93 1 98.19 23 ASN B CA 1
ATOM 872 C C . ASN B 1 23 ? -1.373 18.625 2.561 1 98.19 23 ASN B C 1
ATOM 874 O O . ASN B 1 23 ? -2.398 18.984 1.982 1 98.19 23 ASN B O 1
ATOM 878 N N . ALA B 1 24 ? -0.531 17.781 2.027 1 98.38 24 ALA B N 1
ATOM 879 C CA . ALA B 1 24 ? -0.773 17.188 0.721 1 98.38 24 ALA B CA 1
ATOM 880 C C . ALA B 1 24 ? -2.061 16.359 0.725 1 98.38 24 ALA B C 1
ATOM 882 O O . ALA B 1 24 ? -2.844 16.422 -0.227 1 98.38 24 ALA B O 1
ATOM 883 N N . VAL B 1 25 ? -2.279 15.633 1.79 1 98.31 25 VAL B N 1
ATOM 884 C CA . VAL B 1 25 ? -3.477 14.805 1.92 1 98.31 25 VAL B CA 1
ATOM 885 C C . VAL B 1 25 ? -4.711 15.703 2.016 1 98.31 25 VAL B C 1
ATOM 887 O O . VAL B 1 25 ? -5.719 15.453 1.348 1 98.31 25 VAL B O 1
ATOM 890 N N . ALA B 1 26 ? -4.598 16.719 2.857 1 98.12 26 ALA B N 1
ATOM 891 C CA . ALA B 1 26 ? -5.719 17.656 3.008 1 98.12 26 ALA B CA 1
ATOM 892 C C . ALA B 1 26 ? -6.109 18.266 1.666 1 98.12 26 ALA B C 1
ATOM 894 O O . ALA B 1 26 ? -7.293 18.328 1.327 1 98.12 26 ALA B O 1
ATOM 895 N N . GLN B 1 27 ? -5.121 18.656 0.9 1 98 27 GLN B N 1
ATOM 896 C CA . GLN B 1 27 ? -5.371 19.25 -0.407 1 98 27 GLN B CA 1
ATOM 897 C C . GLN B 1 27 ? -5.992 18.234 -1.365 1 98 27 GLN B C 1
ATOM 899 O O . GLN B 1 27 ? -6.914 18.562 -2.115 1 98 27 GLN B O 1
ATOM 904 N N . ALA B 1 28 ? -5.496 17.047 -1.355 1 98 28 ALA B N 1
ATOM 905 C CA . ALA B 1 28 ? -6.016 16.016 -2.238 1 98 28 ALA B CA 1
ATOM 906 C C . ALA B 1 28 ? -7.48 15.711 -1.929 1 98 28 ALA B C 1
ATOM 908 O O . ALA B 1 28 ? -8.289 15.523 -2.842 1 98 28 ALA B O 1
ATOM 909 N N . ILE B 1 29 ? -7.836 15.688 -0.666 1 96.69 29 ILE B N 1
ATOM 910 C CA . ILE B 1 29 ? -9.195 15.359 -0.241 1 96.69 29 ILE B CA 1
ATOM 911 C C . ILE B 1 29 ? -10.156 16.453 -0.701 1 96.69 29 ILE B C 1
ATOM 913 O O . ILE B 1 29 ? -11.266 16.172 -1.146 1 96.69 29 ILE B O 1
ATOM 917 N N . VAL B 1 30 ? -9.711 17.672 -0.636 1 96.19 30 VAL B N 1
ATOM 918 C CA . VAL B 1 30 ? -10.555 18.812 -0.971 1 96.19 30 VAL B CA 1
ATOM 919 C C . VAL B 1 30 ? -10.688 18.938 -2.488 1 96.19 30 VAL B C 1
ATOM 921 O O . VAL B 1 30 ? -11.766 19.234 -3 1 96.19 30 VAL B O 1
ATOM 924 N N . ASN B 1 31 ? -9.672 18.531 -3.211 1 97.56 31 ASN B N 1
ATOM 925 C CA . ASN B 1 31 ? -9.602 18.906 -4.621 1 97.56 31 ASN B CA 1
ATOM 926 C C . ASN B 1 31 ? -9.938 17.719 -5.527 1 97.56 31 ASN B C 1
ATOM 928 O O . ASN B 1 31 ? -10.25 17.906 -6.707 1 97.56 31 ASN B O 1
ATOM 932 N N . GLU B 1 32 ? -9.797 16.516 -5.031 1 97 32 GLU B N 1
ATOM 933 C CA . GLU B 1 32 ? -9.969 15.344 -5.891 1 97 32 GLU B CA 1
ATOM 934 C C . GLU B 1 32 ? -11.273 14.617 -5.57 1 97 32 GLU B C 1
ATOM 936 O O . GLU B 1 32 ? -11.695 14.562 -4.414 1 97 32 GLU B O 1
ATOM 941 N N . GLU B 1 33 ? -11.773 13.969 -6.512 1 95.06 33 GLU B N 1
ATOM 942 C CA . GLU B 1 33 ? -13.094 13.352 -6.395 1 95.06 33 GLU B CA 1
ATOM 943 C C . GLU B 1 33 ? -12.984 11.891 -5.977 1 95.06 33 GLU B C 1
ATOM 945 O O . GLU B 1 33 ? -13.891 11.352 -5.34 1 95.06 33 GLU B O 1
ATOM 950 N N . SER B 1 34 ? -11.961 11.25 -6.449 1 95.62 34 SER B N 1
ATOM 951 C CA . SER B 1 34 ? -11.844 9.82 -6.184 1 95.62 34 SER B CA 1
ATOM 952 C C . SER B 1 34 ? -10.57 9.508 -5.402 1 95.62 34 SER B C 1
ATOM 954 O O . SER B 1 34 ? -9.609 10.289 -5.43 1 95.62 34 SER B O 1
ATOM 956 N N . ALA B 1 35 ? -10.57 8.344 -4.82 1 94.69 35 ALA B N 1
ATOM 957 C CA . ALA B 1 35 ? -9.414 7.898 -4.043 1 94.69 35 ALA B CA 1
ATOM 958 C C . ALA B 1 35 ? -8.188 7.738 -4.93 1 94.69 35 ALA B C 1
ATOM 960 O O . ALA B 1 35 ? -7.062 8.016 -4.504 1 94.69 35 ALA B O 1
ATOM 961 N N . VAL B 1 36 ? -8.398 7.297 -6.145 1 95.75 36 VAL B N 1
ATOM 962 C CA . VAL B 1 36 ? -7.273 7.094 -7.051 1 95.75 36 VAL B CA 1
ATOM 963 C C . VAL B 1 36 ? -6.637 8.438 -7.395 1 95.75 36 VAL B C 1
ATOM 965 O O . VAL B 1 36 ? -5.41 8.562 -7.41 1 95.75 36 VAL B O 1
ATOM 968 N N . LEU B 1 37 ? -7.391 9.453 -7.594 1 97.56 37 LEU B N 1
ATOM 969 C CA . LEU B 1 37 ? -6.859 10.773 -7.906 1 97.56 37 LEU B CA 1
ATOM 970 C C . LEU B 1 37 ? -6.191 11.391 -6.684 1 97.56 37 LEU B C 1
ATOM 972 O O . LEU B 1 37 ? -5.156 12.047 -6.801 1 97.56 37 LEU B O 1
ATOM 976 N N . MET B 1 38 ? -6.77 11.102 -5.512 1 98.31 38 MET B N 1
ATOM 977 C CA . MET B 1 38 ? -6.152 11.578 -4.277 1 98.31 38 MET B CA 1
ATOM 978 C C . MET B 1 38 ? -4.762 10.977 -4.098 1 98.31 38 MET B C 1
ATOM 980 O O . MET B 1 38 ? -3.789 11.703 -3.896 1 98.31 38 MET B O 1
ATOM 984 N N . ALA B 1 39 ? -4.703 9.695 -4.25 1 98.44 39 ALA B N 1
ATOM 985 C CA . ALA B 1 39 ? -3.436 8.992 -4.074 1 98.44 39 ALA B CA 1
ATOM 986 C C . ALA B 1 39 ? -2.4 9.469 -5.09 1 98.44 39 ALA B C 1
ATOM 988 O O . ALA B 1 39 ? -1.231 9.664 -4.754 1 98.44 39 ALA B O 1
ATOM 989 N N . THR B 1 40 ? -2.838 9.695 -6.266 1 97.81 40 THR B N 1
ATOM 990 C CA . THR B 1 40 ? -1.958 10.133 -7.344 1 97.81 40 THR B CA 1
ATOM 991 C C . THR B 1 40 ? -1.397 11.523 -7.055 1 97.81 40 THR B C 1
ATOM 993 O O . THR B 1 40 ? -0.2 11.758 -7.23 1 97.81 40 THR B O 1
ATOM 996 N N . ALA B 1 41 ? -2.24 12.375 -6.609 1 98.31 41 ALA B N 1
ATOM 997 C CA . ALA B 1 41 ? -1.821 13.742 -6.32 1 98.31 41 ALA B CA 1
ATOM 998 C C . ALA B 1 41 ? -0.775 13.773 -5.207 1 98.31 41 ALA B C 1
ATOM 1000 O O . ALA B 1 41 ? 0.235 14.477 -5.316 1 98.31 41 ALA B O 1
ATOM 1001 N N . VAL B 1 42 ? -0.976 13.008 -4.148 1 98.44 42 VAL B N 1
ATOM 1002 C CA . VAL B 1 42 ? -0.056 12.961 -3.016 1 98.44 42 VAL B CA 1
ATOM 1003 C C . VAL B 1 42 ? 1.284 12.383 -3.457 1 98.44 42 VAL B C 1
ATOM 1005 O O . VAL B 1 42 ? 2.34 12.953 -3.174 1 98.44 42 VAL B O 1
ATOM 1008 N N . ARG B 1 43 ? 1.245 11.297 -4.148 1 97.31 43 ARG B N 1
ATOM 1009 C CA . ARG B 1 43 ? 2.451 10.625 -4.613 1 97.31 43 ARG B CA 1
ATOM 1010 C C . ARG B 1 43 ? 3.285 11.539 -5.504 1 97.31 43 ARG B C 1
ATOM 1012 O O . ARG B 1 43 ? 4.496 11.672 -5.309 1 97.31 43 ARG B O 1
ATOM 1019 N N . LYS B 1 44 ? 2.65 12.195 -6.449 1 97.38 44 LYS B N 1
ATOM 1020 C CA . LYS B 1 44 ? 3.352 13.07 -7.379 1 97.38 44 LYS B CA 1
ATOM 1021 C C . LYS B 1 44 ? 3.977 14.258 -6.652 1 97.38 44 LYS B C 1
ATOM 1023 O O . LYS B 1 44 ? 5.102 14.656 -6.957 1 97.38 44 LYS B O 1
ATOM 1028 N N . HIS B 1 45 ? 3.254 14.805 -5.73 1 98.19 45 HIS B N 1
ATOM 1029 C CA . HIS B 1 45 ? 3.754 15.93 -4.941 1 98.19 45 HIS B CA 1
ATOM 1030 C C . HIS B 1 45 ? 5.035 15.555 -4.203 1 98.19 45 HIS B C 1
ATOM 1032 O O . HIS B 1 45 ? 6.008 16.312 -4.219 1 98.19 45 HIS B O 1
ATOM 1038 N N . PHE B 1 46 ? 5.098 14.367 -3.672 1 97.44 46 PHE B N 1
ATOM 1039 C CA . PHE B 1 46 ? 6.27 13.938 -2.916 1 97.44 46 PHE B CA 1
ATOM 1040 C C . PHE B 1 46 ? 7.398 13.523 -3.852 1 97.44 46 PHE B C 1
ATOM 1042 O O . PHE B 1 46 ? 8.57 13.75 -3.551 1 97.44 46 PHE B O 1
ATOM 1049 N N . ASP B 1 47 ? 7.031 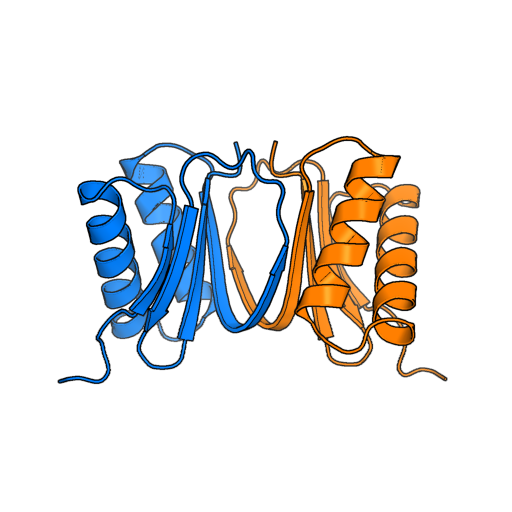12.953 -4.934 1 95.81 47 ASP B N 1
ATOM 1050 C CA . ASP B 1 47 ? 8.055 12.68 -5.938 1 95.81 47 ASP B CA 1
ATOM 1051 C C . ASP B 1 47 ? 8.75 13.969 -6.379 1 95.81 47 ASP B C 1
ATOM 1053 O O . ASP B 1 47 ? 9.969 13.984 -6.578 1 95.81 47 ASP B O 1
ATOM 1057 N N . GLU B 1 48 ? 7.969 14.938 -6.512 1 97.25 48 GLU B N 1
ATOM 1058 C CA . GLU B 1 48 ? 8.508 16.219 -6.965 1 97.25 48 GLU B CA 1
ATOM 1059 C C . GLU B 1 48 ? 9.352 16.875 -5.883 1 97.25 48 GLU B C 1
ATOM 1061 O O . GLU B 1 48 ? 10.422 17.422 -6.168 1 97.25 48 GLU B O 1
ATOM 1066 N N . LEU B 1 49 ? 8.93 16.781 -4.684 1 97.06 49 LEU B N 1
ATOM 1067 C CA . LEU B 1 49 ? 9.578 17.516 -3.596 1 97.06 49 LEU B CA 1
ATOM 1068 C C . LEU B 1 49 ? 10.789 16.75 -3.078 1 97.06 49 LEU B C 1
ATOM 1070 O O . LEU B 1 49 ? 11.797 17.359 -2.697 1 97.06 49 LEU B O 1
ATOM 1074 N N . TYR B 1 50 ? 10.664 15.406 -3.055 1 94.94 50 TYR B N 1
ATOM 1075 C CA . TYR B 1 50 ? 11.688 14.648 -2.342 1 94.94 50 TYR B CA 1
ATOM 1076 C C . TYR B 1 50 ? 12.32 13.602 -3.248 1 94.94 50 TYR B C 1
ATOM 1078 O O . TYR B 1 50 ? 13.109 12.773 -2.793 1 94.94 50 TYR B O 1
ATOM 1086 N N . GLY B 1 51 ? 12.016 13.602 -4.539 1 93.25 51 GLY B N 1
ATOM 1087 C CA . GLY B 1 51 ? 12.57 12.648 -5.484 1 93.25 51 GLY B CA 1
ATOM 1088 C C . GLY B 1 51 ? 11.812 11.328 -5.516 1 93.25 51 GLY B C 1
ATOM 1089 O O . GLY B 1 51 ? 11.25 10.906 -4.504 1 93.25 51 GLY B O 1
ATOM 1090 N N . PRO B 1 52 ? 11.805 10.703 -6.609 1 90.25 52 PRO B N 1
ATOM 1091 C CA . PRO B 1 52 ? 11.164 9.391 -6.703 1 90.25 52 PRO B CA 1
ATOM 1092 C C . PRO B 1 52 ? 11.891 8.32 -5.895 1 90.25 52 PRO B C 1
ATOM 1094 O O . PRO B 1 52 ? 13.062 8.492 -5.551 1 90.25 52 PRO B O 1
ATOM 1097 N N . SER B 1 53 ? 11.016 7.305 -5.473 1 89.56 53 SER B N 1
ATOM 1098 C CA . SER B 1 53 ? 9.688 6.875 -5.898 1 89.56 53 SER B CA 1
ATOM 1099 C C . SER B 1 53 ? 8.766 6.664 -4.699 1 89.56 53 SER B C 1
ATOM 1101 O O . SER B 1 53 ? 8.984 5.758 -3.891 1 89.56 53 SER B O 1
ATOM 1103 N N . TRP B 1 54 ? 7.793 7.426 -4.5 1 93.88 54 TRP B N 1
ATOM 1104 C CA . TRP B 1 54 ? 6.848 7.34 -3.391 1 93.88 54 TRP B CA 1
ATOM 1105 C C . TRP B 1 54 ? 5.645 6.484 -3.771 1 93.88 54 TRP B C 1
ATOM 1107 O O . TRP B 1 54 ? 5.293 6.379 -4.949 1 93.88 54 TRP B O 1
ATOM 1117 N N . THR B 1 55 ? 5.07 5.805 -2.809 1 94.06 55 THR B N 1
ATOM 1118 C CA . THR B 1 55 ? 3.816 5.07 -2.932 1 94.06 55 THR B CA 1
ATOM 1119 C C . THR B 1 55 ? 2.762 5.637 -1.986 1 94.06 55 THR B C 1
ATOM 1121 O O . THR B 1 55 ? 3.059 5.949 -0.832 1 94.06 55 THR B O 1
ATOM 1124 N N . CYS B 1 56 ? 1.614 5.855 -2.465 1 97.06 56 CYS B N 1
ATOM 1125 C CA . CYS B 1 56 ? 0.516 6.324 -1.628 1 97.06 56 CYS B CA 1
ATOM 1126 C C . CYS B 1 56 ? -0.69 5.402 -1.741 1 97.06 56 CYS B C 1
ATOM 1128 O O . CYS B 1 56 ? -1.115 5.059 -2.846 1 97.06 56 CYS B O 1
ATOM 1130 N N . ILE B 1 57 ? -1.212 4.988 -0.62 1 97.81 57 ILE B N 1
ATOM 1131 C CA . ILE B 1 57 ? -2.436 4.199 -0.515 1 97.81 57 ILE B CA 1
ATOM 1132 C C . ILE B 1 57 ? -3.492 4.992 0.255 1 97.81 57 ILE B C 1
ATOM 1134 O O . ILE B 1 57 ? -3.213 5.531 1.328 1 97.81 57 ILE B O 1
ATOM 1138 N N . ILE B 1 58 ? -4.684 5.102 -0.259 1 98.38 58 ILE B N 1
ATOM 1139 C CA . ILE B 1 58 ? -5.781 5.801 0.402 1 98.38 58 ILE B CA 1
ATOM 1140 C C . ILE B 1 58 ? -7.047 4.945 0.34 1 98.38 58 ILE B C 1
ATOM 1142 O O . ILE B 1 58 ? -7.391 4.406 -0.715 1 98.38 58 ILE B O 1
ATOM 1146 N N . GLY B 1 59 ? -7.727 4.855 1.443 1 97.5 59 GLY B N 1
ATOM 1147 C CA . GLY B 1 59 ? -8.977 4.117 1.486 1 97.5 59 GLY B CA 1
ATOM 1148 C C . GLY B 1 59 ? -9.633 4.133 2.854 1 97.5 59 GLY B C 1
ATOM 1149 O O . GLY B 1 59 ? -9.125 4.766 3.783 1 97.5 59 GLY B O 1
ATOM 1150 N N . ARG B 1 60 ? -10.781 3.439 2.975 1 96.81 60 ARG B N 1
ATOM 1151 C CA . ARG B 1 60 ? -11.555 3.447 4.215 1 96.81 60 ARG B CA 1
ATOM 1152 C C . ARG B 1 60 ? -11.328 2.164 5.008 1 96.81 60 ARG B C 1
ATOM 1154 O O . ARG B 1 60 ? -11.633 2.102 6.199 1 96.81 60 ARG B O 1
ATOM 1161 N N . ASP B 1 61 ? -10.781 1.188 4.25 1 97.12 61 ASP B N 1
ATOM 1162 C CA . ASP B 1 61 ? -10.672 -0.113 4.906 1 97.12 61 ASP B CA 1
ATOM 1163 C C . ASP B 1 61 ? -9.531 -0.933 4.309 1 97.12 61 ASP B C 1
ATOM 1165 O O . ASP B 1 61 ? -9.727 -1.659 3.332 1 97.12 61 ASP B O 1
ATOM 1169 N N . PHE B 1 62 ? -8.414 -0.807 4.984 1 97.94 62 PHE B N 1
ATOM 1170 C CA . PHE B 1 62 ? -7.293 -1.649 4.59 1 97.94 62 PHE B CA 1
ATOM 1171 C C . PHE B 1 62 ? -6.285 -1.774 5.727 1 97.94 62 PHE B C 1
ATOM 1173 O O . PHE B 1 62 ? -6.312 -0.989 6.676 1 97.94 62 PHE B O 1
ATOM 1180 N N . SER B 1 63 ? -5.434 -2.779 5.566 1 97.5 63 SER B N 1
ATOM 1181 C CA . SER B 1 63 ? -4.27 -2.988 6.422 1 97.5 63 SER B CA 1
ATOM 1182 C C . SER B 1 63 ? -3.006 -3.186 5.59 1 97.5 63 SER B C 1
ATOM 1184 O O . SER B 1 63 ? -3.08 -3.52 4.406 1 97.5 63 SER B O 1
ATOM 1186 N N . SER B 1 64 ? -1.94 -2.867 6.246 1 95.25 64 SER B N 1
ATOM 1187 C CA . SER B 1 64 ? -0.674 -2.953 5.523 1 95.25 64 SER B CA 1
ATOM 1188 C C . SER B 1 64 ? 0.394 -3.643 6.363 1 95.25 64 SER B C 1
ATOM 1190 O O . SER B 1 64 ? 0.313 -3.654 7.594 1 95.25 64 SER B O 1
ATOM 1192 N N . SER B 1 65 ? 1.291 -4.289 5.684 1 94.19 65 SER B N 1
ATOM 1193 C CA . SER B 1 65 ? 2.484 -4.855 6.309 1 94.19 65 SER B CA 1
ATOM 1194 C C . SER B 1 65 ? 3.723 -4.609 5.453 1 94.19 65 SER B C 1
ATOM 1196 O O . SER B 1 65 ? 3.682 -4.762 4.23 1 94.19 65 SER B O 1
ATOM 1198 N N . PHE B 1 66 ? 4.746 -4.102 6.105 1 88.62 66 PHE B N 1
ATOM 1199 C CA . PHE B 1 66 ? 6.008 -3.852 5.414 1 88.62 66 PHE B CA 1
ATOM 1200 C C . PHE B 1 66 ? 7.191 -4.191 6.309 1 88.62 66 PHE B C 1
ATOM 1202 O O . PHE B 1 66 ? 7.039 -4.336 7.523 1 88.62 66 PHE B O 1
ATOM 1209 N N . ALA B 1 67 ? 8.359 -4.234 5.57 1 79.75 67 ALA B N 1
ATOM 1210 C CA . ALA B 1 67 ? 9.578 -4.551 6.316 1 79.75 67 ALA B CA 1
ATOM 1211 C C . ALA B 1 67 ? 10.094 -3.33 7.074 1 79.75 67 ALA B C 1
ATOM 1213 O O . ALA B 1 67 ? 9.836 -2.191 6.676 1 79.75 67 ALA B O 1
ATOM 1214 N N . TYR B 1 68 ? 10.664 -3.389 8.141 1 67.94 68 TYR B N 1
ATOM 1215 C CA . TYR B 1 68 ? 11.125 -2.377 9.086 1 67.94 68 TYR B CA 1
ATOM 1216 C C . TYR B 1 68 ? 12.094 -1.409 8.414 1 67.94 68 TYR B C 1
ATOM 1218 O O . TYR B 1 68 ? 12.211 -0.253 8.828 1 67.94 68 TYR B O 1
ATOM 1226 N N . GLU B 1 69 ? 12.68 -1.715 7.324 1 65.75 69 GLU B N 1
ATOM 1227 C CA . GLU B 1 69 ? 13.75 -0.845 6.848 1 65.75 69 GLU B CA 1
ATOM 1228 C C . GLU B 1 69 ? 13.188 0.383 6.137 1 65.75 69 GLU B C 1
ATOM 1230 O O . GLU B 1 69 ? 13.945 1.18 5.574 1 65.75 69 GLU B O 1
ATOM 1235 N N . LYS B 1 70 ? 12.039 0.631 6.328 1 63.09 70 LYS B N 1
ATOM 1236 C CA . LYS B 1 70 ? 11.562 1.758 5.531 1 63.09 70 LYS B CA 1
ATOM 1237 C C . LYS B 1 70 ? 11.922 3.088 6.188 1 63.09 70 LYS B C 1
ATOM 1239 O O . LYS B 1 70 ? 11.703 3.271 7.387 1 63.09 70 LYS B O 1
ATOM 1244 N N . LYS B 1 71 ? 12.68 3.955 5.574 1 66.06 71 LYS B N 1
ATOM 1245 C CA . LYS B 1 71 ? 13.281 5.156 6.145 1 66.06 71 LYS B CA 1
ATOM 1246 C C . LYS B 1 71 ? 12.328 6.348 6.043 1 66.06 71 LYS B C 1
ATOM 1248 O O . LYS B 1 71 ? 12.32 7.215 6.918 1 66.06 71 LYS B O 1
ATOM 1253 N N . LYS B 1 72 ? 11.297 6.375 5.41 1 88.81 72 LYS B N 1
ATOM 1254 C CA . LYS B 1 72 ? 10.383 7.512 5.348 1 88.81 72 LYS B CA 1
ATOM 1255 C C . LYS B 1 72 ? 8.945 7.051 5.102 1 88.81 72 LYS B C 1
ATOM 1257 O O . LYS B 1 72 ? 8.562 6.777 3.961 1 88.81 72 LYS B O 1
ATOM 1262 N N . HIS B 1 73 ? 8.195 6.973 6.125 1 94.62 73 HIS B N 1
ATOM 1263 C CA . HIS B 1 73 ? 6.812 6.539 5.996 1 94.62 73 HIS B CA 1
ATOM 1264 C C . HIS B 1 73 ? 5.906 7.301 6.953 1 94.62 73 HIS B C 1
ATOM 1266 O O . HIS B 1 73 ? 6.352 7.754 8.008 1 94.62 73 HIS B O 1
ATOM 1272 N N . ILE B 1 74 ? 4.66 7.43 6.605 1 97.12 74 ILE B N 1
ATOM 1273 C CA . ILE B 1 74 ? 3.652 7.965 7.512 1 97.12 74 ILE B CA 1
ATOM 1274 C C . ILE B 1 74 ? 2.32 7.25 7.281 1 97.12 74 ILE B C 1
ATOM 1276 O O . ILE B 1 74 ? 1.929 7.012 6.137 1 97.12 74 ILE B O 1
ATOM 1280 N N . SER B 1 75 ? 1.665 6.824 8.352 1 97.19 75 SER B N 1
ATOM 1281 C CA . SER B 1 75 ? 0.296 6.32 8.391 1 97.19 75 SER B CA 1
ATOM 1282 C C . SER B 1 75 ? -0.618 7.266 9.172 1 97.19 75 SER B C 1
ATOM 1284 O O . SER B 1 75 ? -0.368 7.555 10.344 1 97.19 75 SER B O 1
ATOM 1286 N N . LEU B 1 76 ? -1.623 7.723 8.523 1 98.31 76 LEU B N 1
ATOM 1287 C CA . LEU B 1 76 ? -2.502 8.68 9.18 1 98.31 76 LEU B CA 1
ATOM 1288 C C . LEU B 1 76 ? -3.945 8.5 8.727 1 98.31 76 LEU B C 1
ATOM 1290 O O . LEU B 1 76 ? -4.219 7.707 7.82 1 98.31 76 LEU B O 1
ATOM 1294 N N . GLU B 1 77 ? -4.852 9.148 9.43 1 98.06 77 GLU B N 1
ATOM 1295 C CA . GLU B 1 77 ? -6.27 9.203 9.094 1 98.06 77 GLU B CA 1
ATOM 1296 C C . GLU B 1 77 ? -6.754 10.648 8.977 1 98.06 77 GLU B C 1
ATOM 1298 O O . GLU B 1 77 ? -6.352 11.508 9.766 1 98.06 77 GLU B O 1
ATOM 1303 N N . MET B 1 78 ? -7.621 10.875 8.039 1 97.75 78 MET B N 1
ATOM 1304 C CA . MET B 1 78 ? -8.195 12.203 7.832 1 97.75 78 MET B CA 1
ATOM 1305 C C . MET B 1 78 ? -9.508 12.109 7.066 1 97.75 78 MET B C 1
ATOM 1307 O O . MET B 1 78 ? -9.594 11.445 6.031 1 97.75 78 MET B O 1
ATOM 1311 N N . ALA B 1 79 ? -10.555 12.781 7.566 1 96.56 79 ALA B N 1
ATOM 1312 C CA . ALA B 1 79 ? -11.852 12.859 6.902 1 96.56 79 ALA B CA 1
ATOM 1313 C C . ALA B 1 79 ? -12.375 11.469 6.562 1 96.56 79 ALA B C 1
ATOM 1315 O O . ALA B 1 79 ? -12.891 11.242 5.465 1 96.56 79 ALA B O 1
ATOM 1316 N N . GLY B 1 80 ? -12.125 10.492 7.43 1 95.5 80 GLY B N 1
ATOM 1317 C CA . GLY B 1 80 ? -12.664 9.148 7.301 1 95.5 80 GLY B CA 1
ATOM 1318 C C . GLY B 1 80 ? -11.844 8.266 6.383 1 95.5 80 GLY B C 1
ATOM 1319 O O . GLY B 1 80 ? -12.211 7.117 6.129 1 95.5 80 GLY B O 1
ATOM 1320 N N . GLN B 1 81 ? -10.727 8.82 5.93 1 96.88 81 GLN B N 1
ATOM 1321 C CA . GLN B 1 81 ? -9.836 8.039 5.082 1 96.88 81 GLN B CA 1
ATOM 1322 C C . GLN B 1 81 ? -8.578 7.617 5.848 1 96.88 81 GLN B C 1
ATOM 1324 O O . GLN B 1 81 ? -8.062 8.375 6.664 1 96.88 81 GLN B O 1
ATOM 1329 N N . GLN B 1 82 ? -8.133 6.395 5.527 1 97.88 82 GLN B N 1
ATOM 1330 C CA . GLN B 1 82 ? -6.789 5.98 5.918 1 97.88 82 GLN B CA 1
ATOM 1331 C C . GLN B 1 82 ? -5.781 6.258 4.805 1 97.88 82 GLN B C 1
ATOM 1333 O O . GLN B 1 82 ? -6.078 6.047 3.627 1 97.88 82 GLN B O 1
ATOM 1338 N N . ILE B 1 83 ? -4.582 6.695 5.234 1 98.25 83 ILE B N 1
ATOM 1339 C CA . ILE B 1 83 ? -3.545 7.039 4.266 1 98.25 83 ILE B CA 1
ATOM 1340 C C . ILE B 1 83 ? -2.225 6.387 4.676 1 98.25 83 ILE B C 1
ATOM 1342 O O . ILE B 1 83 ? -1.827 6.449 5.84 1 98.25 83 ILE B O 1
ATOM 1346 N N . LEU B 1 84 ? -1.585 5.773 3.736 1 97.38 84 LEU B N 1
ATOM 1347 C CA . LEU B 1 84 ? -0.214 5.297 3.875 1 97.38 84 LEU B CA 1
ATOM 1348 C C . LEU B 1 84 ? 0.677 5.867 2.777 1 97.38 84 LEU B C 1
ATOM 1350 O O . LEU B 1 84 ? 0.396 5.695 1.59 1 97.38 84 LEU B O 1
ATOM 1354 N N . LEU B 1 85 ? 1.65 6.574 3.221 1 97.19 85 LEU B N 1
ATOM 1355 C CA . LEU B 1 85 ? 2.609 7.199 2.314 1 97.19 85 LEU B CA 1
ATOM 1356 C C . LEU B 1 85 ? 4.039 6.824 2.695 1 97.19 85 LEU B C 1
ATOM 1358 O O . LEU B 1 85 ? 4.422 6.926 3.863 1 97.19 85 LEU B O 1
ATOM 1362 N N . PHE B 1 86 ? 4.805 6.316 1.644 1 94.56 86 PHE B N 1
ATOM 1363 C CA . PHE B 1 86 ? 6.188 5.977 1.948 1 94.56 86 PHE B CA 1
ATOM 1364 C C . PHE B 1 86 ? 7.027 5.941 0.677 1 94.56 86 PHE B C 1
ATOM 1366 O O . PHE B 1 86 ? 6.488 5.859 -0.428 1 94.56 86 PHE B O 1
ATOM 1373 N N . LYS B 1 87 ? 8.312 6.047 0.939 1 91.44 87 LYS B N 1
ATOM 1374 C CA . LYS B 1 87 ? 9.25 5.957 -0.177 1 91.44 87 LYS B CA 1
ATOM 1375 C C . LYS B 1 87 ? 9.68 4.516 -0.423 1 91.44 87 LYS B C 1
ATOM 1377 O O . LYS B 1 87 ? 10.125 3.83 0.498 1 91.44 87 LYS B O 1
ATOM 1382 N N . SER B 1 88 ? 9.508 3.844 -1.562 1 82.38 88 SER B N 1
ATOM 1383 C CA . SER B 1 88 ? 9.758 2.443 -1.885 1 82.38 88 SER B CA 1
ATOM 1384 C C . SER B 1 88 ? 11.164 2.246 -2.438 1 82.38 88 SER B C 1
ATOM 1386 O O . SER B 1 88 ? 11.617 1.112 -2.615 1 82.38 88 SER B O 1
ATOM 1388 N N . ALA B 1 89 ? 11.883 3.16 -2.871 1 71.5 89 ALA B N 1
ATOM 1389 C CA . ALA B 1 89 ? 13.273 3.084 -3.309 1 71.5 89 ALA B CA 1
ATOM 1390 C C . ALA B 1 89 ? 14.078 4.27 -2.783 1 71.5 89 ALA B C 1
ATOM 1392 O O . ALA B 1 89 ? 13.523 5.34 -2.523 1 71.5 89 ALA B O 1
#

Secondary structure (DSSP, 8-state):
-GGG--EEEEE-S-HHHHHHHHHHHHHHHHH-SSHHHHHHHHHHHHHHHH-S-EEEEEEEEEEEEE-TT-SSEEEEEETTEEEEEEE--/-GGG--EEEEE-S-HHHHHHHHHHHHHHHHH-SSHHHHHHHHHHHHHHHH-S-EEEEEEEEEEEEE-TT-SSEEEEEETTEEEEEEE--

pLDDT: mean 92.81, std 10.41, range [42.34, 98.44]

Sequence (178 aa):
MSAMKAKVHQTDMKEKMQQEAVNAVAQAIVNEESAVLMATAVRKHFDELYGPSWTCIIGRDFSSSFAYEKKKHISLEMAGQQILLFKSAMSAMKAKVHQTDMKEKMQQEAVNAVAQAIVNEESAVLMATAVRKHFDELYGPSWTCIIGRDFSSSFAYEKKKHISLEMAGQQILLFKSA